Protein AF-A0A0B2JTQ4-F1 (afdb_monomer_lite)

InterPro domains:
  IPR008622 Flagellar protein FliT [PF05400] (11-89)

Foldseek 3Di:
DDPPPLDDLVRLLVVLLVLLVVLLVCLVVVVVVVNVVSVVVNVVSLVSNVPDPDDVCCPDPNVVVSVVVSVVSLVVSLVSVVVVLVVCVVVVHPNVVPPVVNPPSPPSPVDDD

Sequence (113 aa):
MDGKHQLTEQELWEKYMVVTKELLKFIDEEDIDTFLDLVDQRQRLMEMLQKLPDHEYARSPEGVALRKEIESMDMQTMHKARSWLNKSKRNNETVRGYDSFGLASGNIFSREY

Radius of gyration: 15.84 Å; chains: 1; bounding box: 47×31×42 Å

pLDDT: mean 79.59, std 17.51, range [40.0, 95.94]

Secondary structure (DSSP, 8-state):
--------HHHHHHHHHHHHHHHHHHHHTT-HHHHHHHHHHHHHHHHHHHT-S--HHHHSHHHHHHHHHHHHHHHHHHHHHHHHHHHHHHHT--GGGTTTHHHHGGGSSSS--

Structure (mmCIF, N/CA/C/O backbone):
data_AF-A0A0B2JTQ4-F1
#
_entry.id   AF-A0A0B2JTQ4-F1
#
loop_
_atom_site.group_PDB
_atom_site.id
_atom_site.type_symbol
_atom_site.label_atom_id
_atom_site.label_alt_id
_atom_site.label_comp_id
_atom_site.label_asym_id
_atom_site.label_entity_id
_atom_site.label_seq_id
_atom_site.pdbx_PDB_ins_code
_atom_site.Cartn_x
_atom_site.Cartn_y
_atom_site.Cartn_z
_atom_site.occupancy
_atom_site.B_iso_or_equiv
_atom_site.auth_seq_id
_atom_site.auth_comp_id
_atom_site.auth_asym_id
_atom_site.auth_atom_id
_atom_site.pdbx_PDB_model_num
ATOM 1 N N . MET A 1 1 ? -29.341 -17.718 1.850 1.00 41.72 1 MET A N 1
ATOM 2 C CA . MET A 1 1 ? -28.551 -17.039 2.896 1.00 41.72 1 MET A CA 1
ATOM 3 C C . MET A 1 1 ? -27.103 -17.160 2.467 1.00 41.72 1 MET A C 1
ATOM 5 O O . MET A 1 1 ? -26.438 -18.098 2.875 1.00 41.72 1 MET A O 1
ATOM 9 N N . ASP A 1 2 ? -26.650 -16.276 1.582 1.00 40.47 2 ASP A N 1
ATOM 10 C CA . ASP A 1 2 ? -25.250 -16.243 1.155 1.00 40.47 2 ASP A CA 1
ATOM 11 C C . ASP A 1 2 ? -24.569 -15.133 1.940 1.00 40.47 2 ASP A C 1
ATOM 13 O O . ASP A 1 2 ? -24.640 -13.955 1.585 1.00 40.47 2 ASP A O 1
ATOM 17 N N . GLY A 1 3 ? -23.991 -15.523 3.076 1.00 43.97 3 GLY A N 1
ATOM 18 C CA . GLY A 1 3 ? -23.124 -14.677 3.880 1.00 43.97 3 GLY A CA 1
ATOM 19 C C . GLY A 1 3 ? -21.874 -14.343 3.079 1.00 43.97 3 GLY A C 1
ATOM 20 O O . GLY A 1 3 ? -20.856 -15.019 3.194 1.00 43.97 3 GLY A O 1
ATOM 21 N N . LYS A 1 4 ? -21.964 -13.311 2.237 1.00 51.84 4 LYS A N 1
ATOM 22 C CA . LYS A 1 4 ? -20.794 -12.661 1.652 1.00 51.84 4 LYS A CA 1
ATOM 23 C C . LYS A 1 4 ? -19.945 -12.201 2.832 1.00 51.84 4 LYS A C 1
ATOM 25 O O . LYS A 1 4 ? -20.383 -11.330 3.577 1.00 51.84 4 LYS A O 1
ATOM 30 N N . HIS A 1 5 ? -18.782 -12.816 3.033 1.00 51.75 5 HIS A N 1
ATOM 31 C CA . HIS A 1 5 ? -17.762 -12.306 3.946 1.00 51.75 5 HIS A CA 1
ATOM 32 C C . HIS A 1 5 ? -17.362 -10.922 3.422 1.00 51.75 5 HIS A C 1
ATOM 34 O O . HIS A 1 5 ? -16.537 -10.794 2.518 1.00 51.75 5 HIS A O 1
ATOM 40 N N . GLN A 1 6 ? -18.056 -9.888 3.885 1.00 70.44 6 GLN A N 1
ATOM 41 C CA . GLN A 1 6 ? -17.695 -8.517 3.596 1.00 70.44 6 GLN A CA 1
ATOM 42 C C . GLN A 1 6 ? -16.495 -8.218 4.485 1.00 70.44 6 GLN A C 1
ATOM 44 O O . GLN A 1 6 ? -16.615 -8.274 5.706 1.00 70.44 6 GLN A O 1
ATOM 49 N N . LEU A 1 7 ? -15.337 -8.003 3.858 1.00 80.69 7 LEU A N 1
ATOM 50 C CA . LEU A 1 7 ? -14.117 -7.632 4.568 1.00 80.69 7 LEU A CA 1
ATOM 51 C C . LEU A 1 7 ? -14.402 -6.396 5.417 1.00 80.69 7 LEU A C 1
ATOM 53 O O . LEU A 1 7 ? -15.043 -5.450 4.946 1.00 80.69 7 LEU A O 1
ATOM 57 N N . THR A 1 8 ? -13.928 -6.424 6.654 1.00 90.62 8 THR A N 1
ATOM 58 C CA . THR A 1 8 ? -13.976 -5.263 7.539 1.00 90.62 8 THR A CA 1
ATOM 59 C C . THR A 1 8 ? -13.069 -4.147 7.013 1.00 90.62 8 THR A C 1
ATOM 61 O O . THR A 1 8 ? -12.170 -4.385 6.202 1.00 90.62 8 THR A O 1
ATOM 64 N N . GLU A 1 9 ? -13.288 -2.911 7.474 1.00 91.94 9 GLU A N 1
ATOM 65 C CA . GLU A 1 9 ? -12.413 -1.782 7.130 1.00 91.94 9 GLU A CA 1
ATOM 66 C C . GLU A 1 9 ? -10.948 -2.092 7.477 1.00 91.94 9 GLU A C 1
ATOM 68 O O . GLU A 1 9 ? -10.055 -1.882 6.656 1.00 91.94 9 GLU A O 1
ATOM 73 N N . GLN A 1 10 ? -10.715 -2.656 8.664 1.00 92.69 10 GLN A N 1
ATOM 74 C CA . GLN A 1 10 ? -9.391 -3.068 9.117 1.00 92.69 10 GLN A CA 1
ATOM 75 C C . GLN A 1 10 ? -8.753 -4.082 8.158 1.00 92.69 10 GLN A C 1
ATOM 77 O O . GLN A 1 10 ? -7.642 -3.853 7.689 1.00 92.69 10 GLN A O 1
ATOM 82 N N . GLU A 1 11 ? -9.457 -5.159 7.799 1.00 93.38 11 GLU A N 1
ATOM 83 C CA . GLU A 1 11 ? -8.920 -6.167 6.874 1.00 93.38 11 GLU A CA 1
ATOM 84 C C . GLU A 1 11 ? -8.599 -5.584 5.493 1.00 93.38 11 GLU A C 1
ATOM 86 O O . GLU A 1 11 ? -7.646 -6.015 4.840 1.00 93.38 11 GLU A O 1
ATOM 91 N N . LEU A 1 12 ? -9.385 -4.611 5.023 1.00 93.69 12 LEU A N 1
ATOM 92 C CA . LEU A 1 12 ? -9.104 -3.915 3.769 1.00 93.69 12 LEU A CA 1
ATOM 93 C C . LEU A 1 12 ? -7.820 -3.092 3.863 1.00 93.69 12 LEU A C 1
ATOM 95 O O . LEU A 1 12 ? -6.999 -3.156 2.946 1.00 93.69 12 LEU A O 1
ATOM 99 N N . TRP A 1 13 ? -7.609 -2.376 4.967 1.00 94.31 13 TRP A N 1
ATOM 100 C CA . TRP A 1 13 ? -6.368 -1.645 5.212 1.00 94.31 13 TRP A CA 1
ATOM 101 C C . TRP A 1 13 ? -5.156 -2.566 5.381 1.00 94.31 13 TRP A C 1
ATOM 103 O O . TRP A 1 13 ? -4.094 -2.283 4.825 1.00 94.31 13 TRP A O 1
ATOM 113 N N . GLU A 1 14 ? -5.298 -3.690 6.083 1.00 94.62 14 GLU A N 1
ATOM 114 C CA . GLU A 1 14 ? -4.228 -4.682 6.232 1.00 94.62 14 GLU A CA 1
ATOM 115 C C . GLU A 1 14 ? -3.848 -5.297 4.879 1.00 94.62 14 GLU A C 1
ATOM 117 O O . GLU A 1 14 ? -2.666 -5.377 4.539 1.00 94.62 14 GLU A O 1
ATOM 122 N N . LYS A 1 15 ? -4.834 -5.651 4.045 1.00 95.62 15 LYS A N 1
ATOM 123 C CA . LYS A 1 15 ? -4.580 -6.111 2.671 1.00 95.62 15 LYS A CA 1
ATOM 124 C C . LYS A 1 15 ? -3.924 -5.031 1.821 1.00 95.62 15 LYS A C 1
ATOM 126 O O . LYS A 1 15 ? -2.974 -5.324 1.098 1.00 95.62 15 LYS A O 1
ATOM 131 N N . TYR A 1 16 ? -4.389 -3.788 1.926 1.00 93.38 16 TYR A N 1
ATOM 132 C CA . TYR A 1 16 ? -3.795 -2.657 1.216 1.00 93.38 16 TYR A CA 1
ATOM 133 C C . TYR A 1 16 ? -2.319 -2.482 1.590 1.00 93.38 16 TYR A C 1
ATOM 135 O O . TYR A 1 16 ? -1.470 -2.260 0.723 1.00 93.38 16 TYR A O 1
ATOM 143 N N . MET A 1 17 ? -1.995 -2.652 2.871 1.00 93.88 17 MET A N 1
ATOM 144 C CA . MET A 1 17 ? -0.628 -2.615 3.370 1.00 93.88 17 MET A CA 1
ATOM 145 C C . MET A 1 17 ? 0.231 -3.753 2.808 1.00 93.88 17 MET A C 1
ATOM 147 O O . MET A 1 17 ? 1.348 -3.508 2.351 1.00 93.88 17 MET A O 1
ATOM 151 N N . VAL A 1 18 ? -0.281 -4.987 2.801 1.00 95.94 18 VAL A N 1
ATOM 152 C CA . VAL A 1 18 ? 0.423 -6.147 2.227 1.00 95.94 18 VAL A CA 1
ATOM 153 C C . VAL A 1 18 ? 0.743 -5.910 0.753 1.00 95.94 18 VAL A C 1
ATOM 155 O O . VAL A 1 18 ? 1.908 -6.000 0.374 1.00 95.94 18 VAL A O 1
ATOM 158 N N . VAL A 1 19 ? -0.242 -5.499 -0.050 1.00 94.25 19 VAL A N 1
ATOM 159 C CA . VAL A 1 19 ? -0.021 -5.202 -1.475 1.00 94.25 19 VAL A CA 1
ATOM 160 C C . VAL A 1 19 ? 0.996 -4.069 -1.652 1.00 94.25 19 VAL A C 1
ATOM 162 O O . VAL A 1 19 ? 1.855 -4.137 -2.526 1.00 94.25 19 VAL A O 1
ATOM 165 N N . THR A 1 20 ? 0.982 -3.053 -0.783 1.00 91.75 20 THR A N 1
ATOM 166 C CA . THR A 1 20 ? 1.982 -1.968 -0.812 1.00 91.75 20 THR A CA 1
ATOM 167 C C . THR A 1 20 ? 3.403 -2.483 -0.514 1.00 91.75 20 THR A C 1
ATOM 169 O O . THR A 1 20 ? 4.365 -2.012 -1.122 1.00 91.75 20 THR A O 1
ATOM 172 N N . LYS A 1 21 ? 3.564 -3.484 0.368 1.0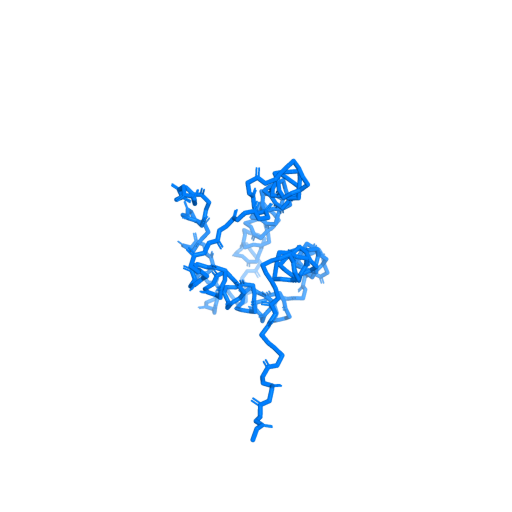0 94.56 21 LYS A N 1
ATOM 173 C CA . LYS A 1 21 ? 4.862 -4.154 0.610 1.00 94.56 21 LYS A CA 1
ATOM 174 C C . LYS A 1 21 ? 5.323 -4.933 -0.613 1.00 94.56 21 LYS A C 1
ATOM 176 O O . LYS A 1 21 ? 6.497 -4.861 -0.972 1.00 94.56 21 LYS A O 1
ATOM 181 N N . GLU A 1 22 ? 4.411 -5.648 -1.259 1.00 95.69 22 GLU A N 1
ATOM 182 C CA . GLU A 1 22 ? 4.729 -6.415 -2.463 1.00 95.69 22 GLU A CA 1
ATOM 183 C C . GLU A 1 22 ? 5.106 -5.508 -3.636 1.00 95.69 22 GLU A C 1
ATOM 185 O O . GLU A 1 22 ? 6.086 -5.789 -4.319 1.00 95.69 22 GLU A O 1
ATOM 190 N N . LEU A 1 23 ? 4.439 -4.362 -3.806 1.00 92.19 23 LEU A N 1
ATOM 191 C CA . LEU A 1 23 ? 4.823 -3.363 -4.809 1.00 92.19 23 LEU A CA 1
ATOM 192 C C . LEU A 1 23 ? 6.283 -2.927 -4.665 1.00 92.19 23 LEU A C 1
ATOM 194 O O . LEU A 1 23 ? 7.007 -2.882 -5.658 1.00 92.19 23 LEU A O 1
ATOM 198 N N . LEU A 1 24 ? 6.736 -2.642 -3.438 1.00 91.88 24 LEU A N 1
ATOM 199 C CA . LEU A 1 24 ? 8.136 -2.295 -3.179 1.00 91.88 24 LEU A CA 1
ATOM 200 C C . LEU A 1 24 ? 9.106 -3.425 -3.522 1.00 91.88 24 LEU A C 1
ATOM 202 O O . LEU A 1 24 ? 10.216 -3.145 -3.971 1.00 91.88 24 LEU A O 1
ATOM 206 N N . LYS A 1 25 ? 8.703 -4.677 -3.298 1.00 94.25 25 LYS A N 1
ATOM 207 C CA . LYS A 1 25 ? 9.513 -5.847 -3.630 1.00 94.25 25 LYS A CA 1
ATOM 208 C C . LYS A 1 25 ? 9.649 -6.000 -5.146 1.00 94.25 25 LYS A C 1
ATOM 210 O O . LYS A 1 25 ? 10.764 -6.022 -5.652 1.00 94.25 25 LYS A O 1
ATOM 215 N N . PHE A 1 26 ? 8.537 -6.045 -5.876 1.00 91.94 26 PHE A N 1
ATOM 216 C CA . PHE A 1 26 ? 8.563 -6.348 -7.310 1.00 91.94 26 PHE A CA 1
ATOM 217 C C . PHE A 1 26 ? 9.151 -5.219 -8.161 1.00 91.94 26 PHE A C 1
ATOM 219 O O . PHE A 1 26 ? 9.774 -5.494 -9.184 1.00 91.94 26 PHE A O 1
ATOM 226 N N . ILE A 1 27 ? 9.062 -3.957 -7.718 1.00 88.19 27 ILE A N 1
ATOM 227 C CA . ILE A 1 27 ? 9.801 -2.874 -8.386 1.00 88.19 27 ILE A CA 1
ATOM 228 C C . ILE A 1 27 ? 11.320 -2.971 -8.169 1.00 88.19 27 ILE A C 1
ATOM 230 O O . ILE A 1 27 ? 12.081 -2.490 -9.005 1.00 88.19 27 ILE A O 1
ATOM 234 N N . ASP A 1 28 ? 11.772 -3.571 -7.063 1.00 89.50 28 ASP A N 1
ATOM 235 C CA . ASP A 1 28 ? 13.194 -3.823 -6.795 1.00 89.50 28 ASP A CA 1
ATOM 236 C C . ASP A 1 28 ? 13.721 -5.008 -7.616 1.00 89.50 28 ASP A C 1
ATOM 238 O O . ASP A 1 28 ? 14.824 -4.944 -8.152 1.00 89.50 28 ASP A O 1
ATOM 242 N N . GLU A 1 29 ? 12.893 -6.043 -7.787 1.00 92.56 29 GLU A N 1
ATOM 243 C CA . GLU A 1 29 ? 13.176 -7.210 -8.637 1.00 92.56 29 GLU A CA 1
ATOM 244 C C . GLU A 1 29 ? 13.069 -6.908 -10.149 1.00 92.56 29 GLU A C 1
ATOM 246 O O . GLU A 1 29 ? 13.340 -7.784 -10.967 1.00 92.56 29 GLU A O 1
ATOM 251 N N . GLU A 1 30 ? 12.698 -5.679 -10.530 1.00 87.50 30 GLU A N 1
ATOM 252 C CA . GLU A 1 30 ? 12.405 -5.262 -11.912 1.00 87.50 30 GLU A CA 1
ATOM 253 C C . GLU A 1 30 ? 11.336 -6.150 -12.606 1.00 87.50 30 GLU A C 1
ATOM 255 O O . GLU A 1 30 ? 11.269 -6.195 -13.834 1.00 87.50 30 GLU A O 1
ATOM 260 N N . ASP A 1 31 ? 10.462 -6.816 -11.836 1.00 90.19 31 ASP A N 1
ATOM 261 C CA . ASP A 1 31 ? 9.323 -7.601 -12.339 1.00 90.19 31 ASP A CA 1
ATOM 262 C C . ASP A 1 31 ? 8.096 -6.694 -12.529 1.00 90.19 31 ASP A C 1
ATOM 264 O O . ASP A 1 31 ? 7.227 -6.537 -11.663 1.00 90.19 31 ASP A O 1
ATOM 268 N N . ILE A 1 32 ? 8.079 -6.020 -13.678 1.00 85.75 32 ILE A N 1
ATOM 269 C CA . ILE A 1 32 ? 7.138 -4.935 -13.975 1.00 85.75 32 ILE A CA 1
ATOM 270 C C . ILE A 1 32 ? 5.728 -5.438 -14.264 1.00 85.75 32 ILE A C 1
ATOM 272 O O . ILE A 1 32 ? 4.766 -4.769 -13.891 1.00 85.75 32 ILE A O 1
ATOM 276 N N . ASP A 1 33 ? 5.587 -6.605 -14.888 1.00 86.50 33 ASP A N 1
ATOM 277 C CA . ASP A 1 33 ? 4.277 -7.200 -15.150 1.00 86.50 33 ASP A CA 1
ATOM 278 C C . ASP A 1 33 ? 3.554 -7.504 -13.827 1.00 86.50 33 ASP A C 1
ATOM 280 O O . ASP A 1 33 ? 2.420 -7.061 -13.625 1.00 86.50 33 ASP A O 1
ATOM 284 N N . THR A 1 34 ? 4.241 -8.156 -12.879 1.00 90.50 34 THR A N 1
ATOM 285 C CA . THR A 1 34 ? 3.694 -8.427 -11.539 1.00 90.50 34 THR A CA 1
ATOM 286 C C . THR A 1 34 ? 3.438 -7.136 -10.764 1.00 90.50 34 THR A C 1
ATOM 288 O O . THR A 1 34 ? 2.397 -6.983 -10.121 1.00 90.50 34 THR A O 1
ATOM 291 N N . PHE A 1 35 ? 4.353 -6.167 -10.848 1.00 89.12 35 PHE A N 1
ATOM 292 C CA . PHE A 1 35 ? 4.168 -4.862 -10.219 1.00 89.12 35 PHE A CA 1
ATOM 293 C C . PHE A 1 35 ? 2.878 -4.172 -10.690 1.00 89.12 35 PHE A C 1
ATOM 295 O O . PHE A 1 35 ? 2.132 -3.648 -9.867 1.00 89.12 35 PHE A O 1
ATOM 302 N N . LEU A 1 36 ? 2.577 -4.185 -11.990 1.00 85.69 36 LEU A N 1
ATOM 303 C CA . LEU A 1 36 ? 1.380 -3.536 -12.533 1.00 85.69 36 LEU A CA 1
ATOM 304 C C . LEU A 1 36 ? 0.085 -4.248 -12.153 1.00 85.69 36 LEU A C 1
ATOM 306 O O . LEU A 1 36 ? -0.906 -3.574 -11.869 1.00 85.69 36 LEU A O 1
ATOM 310 N N . ASP A 1 37 ? 0.092 -5.579 -12.094 1.00 89.94 37 ASP A N 1
ATOM 311 C CA . ASP A 1 37 ? -1.049 -6.336 -11.575 1.00 89.94 37 ASP A CA 1
ATOM 312 C C . ASP A 1 37 ? -1.343 -5.948 -10.116 1.00 89.94 37 ASP A C 1
ATOM 314 O O . ASP A 1 37 ? -2.482 -5.645 -9.758 1.00 89.94 37 ASP A O 1
ATOM 318 N N . LEU A 1 38 ? -0.303 -5.818 -9.287 1.00 90.44 38 LEU A N 1
ATOM 319 C CA . LEU A 1 38 ? -0.442 -5.368 -7.901 1.00 90.44 38 LEU A CA 1
ATOM 320 C C . LEU A 1 38 ? -0.936 -3.920 -7.784 1.00 90.44 38 LEU A C 1
ATOM 322 O O . LEU A 1 38 ? -1.678 -3.605 -6.853 1.00 90.44 38 LEU A O 1
ATOM 326 N N . VAL A 1 39 ? -0.571 -3.030 -8.714 1.00 87.75 39 VAL A N 1
ATOM 327 C CA . VAL A 1 39 ? -1.099 -1.653 -8.755 1.00 87.75 39 VAL A CA 1
ATOM 328 C C . VAL A 1 39 ? -2.609 -1.672 -8.977 1.00 87.75 39 VAL A C 1
ATOM 330 O O . VAL A 1 39 ? -3.339 -0.973 -8.270 1.00 87.75 39 VAL A O 1
ATOM 333 N N . ASP A 1 40 ? -3.086 -2.496 -9.909 1.00 87.56 40 ASP A N 1
ATOM 334 C CA . ASP A 1 40 ? -4.514 -2.653 -10.181 1.00 87.56 40 ASP A CA 1
ATOM 335 C C . ASP A 1 40 ? -5.248 -3.286 -8.985 1.00 87.56 40 ASP A C 1
ATOM 337 O O . ASP A 1 40 ? -6.271 -2.763 -8.529 1.00 87.56 40 ASP A O 1
ATOM 341 N N . GLN A 1 41 ? -4.683 -4.338 -8.381 1.00 89.62 41 GLN A N 1
ATOM 342 C CA . GLN A 1 41 ? -5.222 -4.930 -7.151 1.00 89.62 41 GLN A CA 1
ATOM 343 C C . GLN A 1 41 ? -5.339 -3.898 -6.021 1.00 89.62 41 GLN A C 1
ATOM 345 O O . GLN A 1 41 ? -6.366 -3.818 -5.338 1.00 89.62 41 GLN A O 1
ATOM 350 N N . ARG A 1 42 ? -4.308 -3.069 -5.840 1.00 90.50 42 ARG A N 1
ATOM 351 C CA . ARG A 1 42 ? -4.288 -2.005 -4.836 1.00 90.50 42 ARG A CA 1
ATOM 352 C C . ARG A 1 42 ? -5.346 -0.940 -5.099 1.00 90.50 42 ARG A C 1
ATOM 354 O O . ARG A 1 42 ? -6.005 -0.493 -4.160 1.00 90.50 42 ARG A O 1
ATOM 361 N N . GLN A 1 43 ? -5.545 -0.562 -6.360 1.00 88.25 43 GLN A N 1
ATOM 362 C CA . GLN A 1 43 ? -6.595 0.373 -6.750 1.00 88.25 43 GLN A CA 1
ATOM 363 C C . GLN A 1 43 ? -7.986 -0.176 -6.408 1.00 88.25 43 GLN A C 1
ATOM 365 O O . GLN A 1 43 ? -8.790 0.541 -5.814 1.00 88.25 43 GLN A O 1
ATOM 370 N N . ARG A 1 44 ? -8.254 -1.460 -6.672 1.00 88.38 44 ARG A N 1
ATOM 371 C CA . ARG A 1 44 ? -9.532 -2.090 -6.295 1.00 88.38 44 ARG A CA 1
ATOM 372 C C . ARG A 1 44 ? -9.766 -2.057 -4.783 1.00 88.38 44 ARG A C 1
ATOM 374 O O . ARG A 1 44 ? -10.876 -1.763 -4.347 1.00 88.38 44 ARG A O 1
ATOM 381 N N 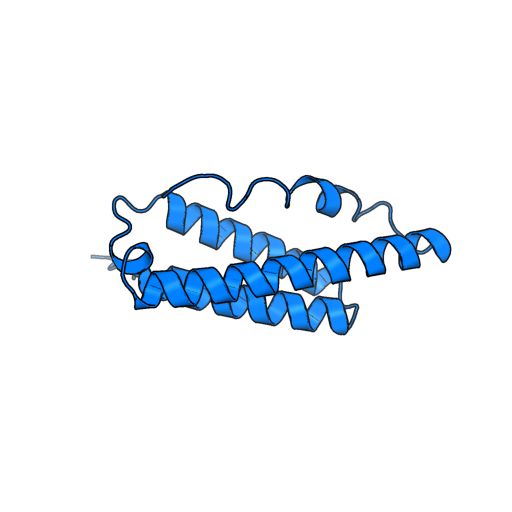. LEU A 1 45 ? -8.733 -2.317 -3.975 1.00 88.69 45 LEU A N 1
ATOM 382 C CA . LEU A 1 45 ? -8.820 -2.216 -2.511 1.00 88.69 45 LEU A CA 1
ATOM 383 C C . LEU A 1 45 ? -9.141 -0.783 -2.060 1.00 88.69 45 LEU A C 1
ATOM 385 O O . LEU A 1 45 ? -9.996 -0.592 -1.197 1.00 88.69 45 LEU A O 1
ATOM 389 N N . MET A 1 46 ? -8.518 0.219 -2.682 1.00 86.81 46 MET A N 1
ATOM 390 C CA . MET A 1 46 ? -8.819 1.633 -2.440 1.00 86.81 46 MET A CA 1
ATOM 391 C C . MET A 1 46 ? -10.274 1.979 -2.782 1.00 86.81 46 MET A C 1
ATOM 393 O O . MET A 1 46 ? -10.953 2.648 -2.008 1.00 86.81 46 MET A O 1
ATOM 397 N N . GLU A 1 47 ? -10.784 1.501 -3.918 1.00 88.44 47 GLU A N 1
ATOM 398 C CA . GLU A 1 47 ? -12.185 1.695 -4.302 1.00 88.44 47 GLU A CA 1
ATOM 399 C C . GLU A 1 47 ? -13.159 1.016 -3.333 1.00 88.44 47 GLU A C 1
ATOM 401 O O . GLU A 1 47 ? -14.248 1.535 -3.092 1.00 88.44 47 GLU A O 1
ATOM 406 N N . MET A 1 48 ? -12.794 -0.148 -2.787 1.00 89.12 48 MET A N 1
ATOM 407 C CA . MET A 1 48 ? -13.583 -0.817 -1.752 1.00 89.12 48 MET A CA 1
ATOM 408 C C . MET A 1 48 ? -13.590 -0.009 -0.456 1.00 89.12 48 MET A C 1
ATOM 410 O O . MET A 1 48 ? -14.667 0.201 0.095 1.00 89.12 48 MET A O 1
ATOM 414 N N . LEU A 1 49 ? -12.426 0.485 -0.017 1.00 88.00 49 LEU A N 1
ATOM 415 C CA . LEU A 1 49 ? -12.302 1.362 1.149 1.00 88.00 49 LEU A CA 1
ATOM 416 C C . LEU A 1 49 ? -13.176 2.609 0.982 1.00 88.00 49 LEU A C 1
ATOM 418 O O . LEU A 1 49 ? -14.011 2.865 1.835 1.00 88.00 49 LEU A O 1
ATOM 422 N N . GLN A 1 50 ? -13.084 3.326 -0.142 1.00 86.62 50 GLN A N 1
ATOM 423 C CA . GLN A 1 50 ? -13.878 4.542 -0.398 1.00 86.62 50 GLN A CA 1
ATOM 424 C C . GLN A 1 50 ? -15.400 4.322 -0.432 1.00 86.62 50 GLN A C 1
ATOM 426 O O . GLN A 1 50 ? -16.161 5.277 -0.304 1.00 86.62 50 GLN A O 1
ATOM 431 N N . LYS A 1 51 ? -15.859 3.086 -0.659 1.00 89.50 51 LYS A N 1
ATOM 432 C CA . LYS A 1 51 ? -17.289 2.736 -0.674 1.00 89.50 51 LYS A CA 1
ATOM 433 C C . LYS A 1 51 ? -17.828 2.381 0.710 1.00 89.50 51 LYS A C 1
ATOM 435 O O . LYS A 1 51 ? -19.032 2.148 0.831 1.00 89.50 51 LYS A O 1
ATOM 440 N N . LEU A 1 52 ? -16.970 2.286 1.725 1.00 86.50 52 LEU A N 1
ATOM 441 C CA . LEU A 1 52 ? -17.417 2.030 3.086 1.00 86.50 52 LEU A CA 1
ATOM 442 C C . LEU A 1 52 ? -18.212 3.234 3.612 1.00 86.50 52 LEU A C 1
ATOM 444 O O . LEU A 1 52 ? -17.863 4.377 3.327 1.00 86.50 52 LEU A O 1
ATOM 448 N N . PRO A 1 53 ? -19.303 2.992 4.359 1.00 85.06 53 PRO A N 1
ATOM 449 C CA . PRO A 1 53 ? -20.123 4.068 4.908 1.00 85.06 53 PRO A CA 1
ATOM 450 C C . PRO A 1 53 ? -19.448 4.796 6.077 1.00 85.06 53 PRO A C 1
ATOM 452 O O . PRO A 1 53 ? -19.860 5.904 6.410 1.00 85.06 53 PRO A O 1
ATOM 455 N N . ASP A 1 54 ? -18.456 4.167 6.708 1.00 85.31 54 ASP A N 1
ATOM 456 C CA . ASP A 1 54 ? -17.738 4.692 7.859 1.00 85.31 54 ASP A CA 1
ATOM 457 C C . ASP A 1 54 ? -16.248 4.296 7.811 1.00 85.31 54 ASP A C 1
ATOM 459 O O . ASP A 1 54 ? -15.874 3.327 7.142 1.00 85.31 54 ASP A O 1
ATOM 463 N N . HIS A 1 55 ? -15.425 5.100 8.489 1.00 88.88 55 HIS A N 1
ATOM 464 C CA . HIS A 1 55 ? -13.965 5.027 8.517 1.00 88.88 55 HIS A CA 1
ATOM 465 C C . HIS A 1 55 ? -13.393 5.071 9.949 1.00 88.88 55 HIS A C 1
ATOM 467 O O . HIS A 1 55 ? -12.363 5.707 10.212 1.00 88.88 55 HIS A O 1
ATOM 473 N N . GLU A 1 56 ? -14.096 4.476 10.915 1.00 89.81 56 GLU A N 1
ATOM 474 C CA . GLU A 1 56 ? -13.707 4.416 12.325 1.00 89.81 56 GLU A CA 1
ATOM 475 C C . GLU A 1 56 ? -12.300 3.839 12.518 1.00 89.81 56 GLU A C 1
ATOM 477 O O . GLU A 1 56 ? -11.502 4.409 13.271 1.00 89.81 56 GLU A O 1
ATOM 482 N N . TYR A 1 57 ? -11.945 2.765 11.802 1.00 91.06 57 TYR A N 1
ATOM 483 C CA . TYR A 1 57 ? -10.615 2.176 11.922 1.00 91.06 57 TYR A CA 1
ATOM 484 C C . TYR A 1 57 ? -9.548 3.125 11.381 1.00 91.06 57 TYR A C 1
ATOM 486 O O . TYR A 1 57 ? -8.554 3.357 12.072 1.00 91.06 57 TYR A O 1
ATOM 494 N N . ALA A 1 58 ? -9.748 3.745 10.210 1.00 88.75 58 ALA A N 1
ATOM 495 C CA . ALA A 1 58 ? -8.784 4.702 9.664 1.00 88.75 58 ALA A CA 1
ATOM 496 C C . ALA A 1 58 ? -8.517 5.876 10.623 1.00 88.75 58 ALA A C 1
ATOM 498 O O . ALA A 1 58 ? -7.388 6.375 10.680 1.00 88.75 58 ALA A O 1
ATOM 499 N N . ARG A 1 59 ? -9.532 6.320 11.378 1.00 90.50 59 ARG A N 1
ATOM 500 C CA . ARG A 1 59 ? -9.434 7.421 12.356 1.00 90.50 59 ARG A CA 1
ATOM 501 C C . ARG A 1 59 ? -8.846 6.998 13.705 1.00 90.50 59 ARG A C 1
ATOM 503 O O . ARG A 1 59 ? -8.396 7.864 14.457 1.00 90.50 59 ARG A O 1
ATOM 510 N N . SER A 1 60 ? -8.819 5.703 14.011 1.00 93.44 60 SER A N 1
ATOM 511 C CA . SER A 1 60 ? -8.188 5.178 15.224 1.00 93.44 60 SER A CA 1
ATOM 512 C C . SER A 1 60 ? -6.668 5.439 15.245 1.00 93.44 60 SER A C 1
ATOM 514 O O . SER A 1 60 ? -6.050 5.609 14.189 1.00 93.44 60 SER A O 1
ATOM 516 N N . PRO A 1 61 ? -6.015 5.434 16.425 1.00 94.56 61 PRO A N 1
ATOM 517 C CA . PRO A 1 61 ? -4.557 5.549 16.515 1.00 94.56 61 PRO A CA 1
ATOM 518 C C . PRO A 1 61 ? -3.813 4.482 15.698 1.00 94.56 61 PRO A C 1
ATOM 520 O O . PRO A 1 61 ? -2.785 4.782 15.091 1.00 94.56 61 PRO A O 1
ATOM 523 N N . GLU A 1 62 ? -4.350 3.260 15.652 1.00 92.75 62 GLU A N 1
ATOM 524 C CA . GLU A 1 62 ? -3.782 2.133 14.906 1.00 92.75 62 GLU A CA 1
ATOM 525 C C . GLU A 1 62 ? -3.884 2.365 13.395 1.00 92.75 62 GLU A C 1
ATOM 527 O O . GLU A 1 62 ? -2.881 2.273 12.685 1.00 92.75 62 GLU A O 1
ATOM 532 N N . GLY A 1 63 ? -5.057 2.773 12.904 1.00 91.69 63 GLY A N 1
ATOM 533 C CA . GLY A 1 63 ? -5.251 3.103 11.492 1.00 91.69 63 GLY A CA 1
ATOM 534 C C . GLY A 1 63 ? -4.449 4.326 11.047 1.00 91.69 63 GLY A C 1
ATOM 535 O O . GLY A 1 63 ? -3.920 4.352 9.937 1.00 91.69 63 GLY A O 1
ATOM 536 N N . VAL A 1 64 ? -4.277 5.335 11.907 1.00 92.81 64 VAL A N 1
ATOM 537 C CA . VAL A 1 64 ? -3.396 6.482 11.624 1.00 92.81 64 VAL A CA 1
ATOM 538 C C . VAL A 1 64 ? -1.935 6.041 11.505 1.00 92.81 64 VAL A C 1
ATOM 5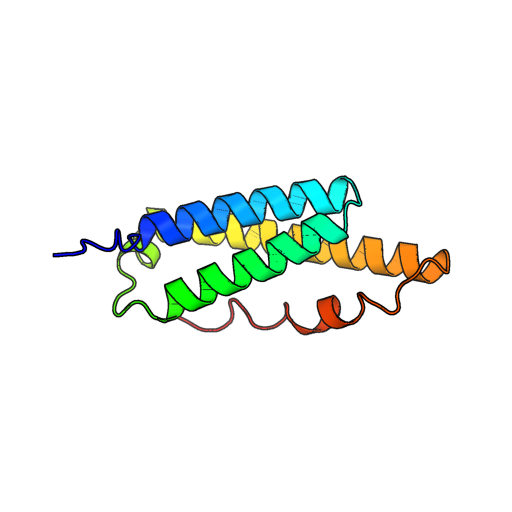40 O O . VAL A 1 64 ? -1.240 6.494 10.593 1.00 92.81 64 VAL A O 1
ATOM 543 N N . ALA A 1 65 ? -1.455 5.168 12.395 1.00 94.69 65 ALA A N 1
ATOM 544 C CA . ALA A 1 65 ? -0.092 4.643 12.326 1.00 94.69 65 ALA A CA 1
ATOM 545 C C . ALA A 1 65 ? 0.131 3.825 1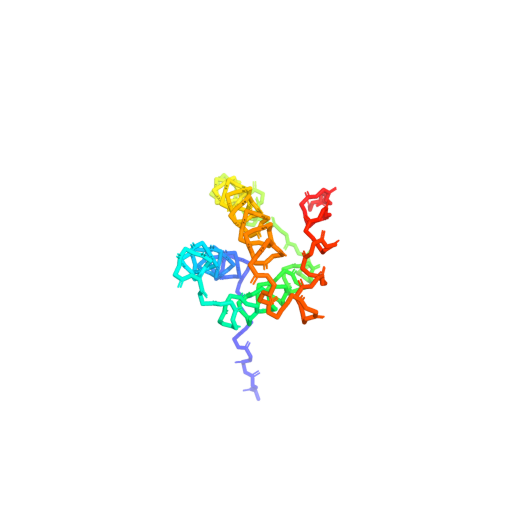1.045 1.00 94.69 65 ALA A C 1
ATOM 547 O O . ALA A 1 65 ? 1.106 4.060 10.330 1.00 94.69 65 ALA A O 1
ATOM 548 N N . LEU A 1 66 ? -0.815 2.944 10.709 1.00 92.75 66 LEU A N 1
ATOM 549 C CA . LEU A 1 66 ? -0.779 2.143 9.488 1.00 92.75 66 LEU A CA 1
ATOM 550 C C . LEU A 1 66 ? -0.750 3.020 8.229 1.00 92.75 66 LEU A C 1
ATOM 552 O O . LEU A 1 66 ? 0.090 2.820 7.354 1.00 92.75 66 LEU A O 1
ATOM 556 N N . ARG A 1 67 ? -1.617 4.038 8.148 1.00 91.56 67 ARG A N 1
ATOM 557 C CA . ARG A 1 67 ? -1.662 4.966 7.006 1.00 91.56 67 ARG A CA 1
ATOM 558 C C . ARG A 1 67 ? -0.358 5.742 6.826 1.00 91.56 67 ARG A C 1
ATOM 560 O O . ARG A 1 67 ? 0.072 5.930 5.694 1.00 91.56 67 ARG A O 1
ATOM 567 N N . LYS A 1 68 ? 0.303 6.144 7.916 1.00 92.50 68 LYS A N 1
ATOM 568 C CA . LYS A 1 68 ? 1.632 6.777 7.843 1.00 92.50 68 LYS A CA 1
ATOM 569 C C . LYS A 1 68 ? 2.699 5.829 7.297 1.00 92.50 68 LYS A C 1
ATOM 571 O O . LYS A 1 68 ? 3.561 6.257 6.532 1.00 92.50 68 LYS A O 1
ATOM 576 N N . GLU A 1 69 ? 2.654 4.554 7.680 1.00 92.12 69 GLU A N 1
ATOM 577 C CA . GLU A 1 69 ? 3.583 3.549 7.150 1.00 92.12 69 GLU A CA 1
ATOM 578 C C . GLU A 1 69 ? 3.363 3.338 5.644 1.00 92.12 69 GLU A C 1
ATOM 580 O O . GLU A 1 69 ? 4.319 3.388 4.867 1.00 92.12 69 GLU A O 1
ATOM 585 N N . ILE A 1 70 ? 2.099 3.216 5.228 1.00 89.81 70 ILE A N 1
ATOM 586 C CA . ILE A 1 70 ? 1.690 3.132 3.820 1.00 89.81 70 ILE A CA 1
ATOM 587 C C . ILE A 1 70 ? 2.197 4.347 3.028 1.00 89.81 70 ILE A C 1
ATOM 589 O O . ILE A 1 70 ? 2.838 4.169 1.996 1.00 89.81 70 ILE A O 1
ATOM 593 N N . GLU A 1 71 ? 1.977 5.569 3.522 1.00 88.44 71 GLU A N 1
ATOM 594 C CA . GLU A 1 71 ? 2.391 6.808 2.845 1.00 88.44 71 GLU A CA 1
ATOM 595 C C . GLU A 1 71 ? 3.915 6.868 2.625 1.00 88.44 71 GLU A C 1
ATOM 597 O O . GLU A 1 71 ? 4.397 7.227 1.546 1.00 88.44 71 GLU A O 1
ATOM 602 N N . SER A 1 72 ? 4.696 6.452 3.627 1.00 89.06 72 SER A N 1
ATOM 603 C CA . SER A 1 72 ? 6.154 6.333 3.506 1.00 89.06 72 SER A CA 1
ATOM 604 C C . SER A 1 72 ? 6.562 5.352 2.402 1.00 89.06 72 SER A C 1
ATOM 606 O O . SER A 1 72 ? 7.471 5.616 1.607 1.00 89.06 72 SER A O 1
ATOM 608 N N . MET A 1 73 ? 5.885 4.210 2.321 1.00 88.62 73 MET A N 1
ATOM 609 C CA . MET A 1 73 ? 6.157 3.198 1.304 1.00 88.62 73 MET A CA 1
ATOM 610 C C . MET A 1 73 ? 5.708 3.621 -0.092 1.00 88.62 73 MET A C 1
ATOM 612 O O . MET A 1 73 ? 6.377 3.295 -1.073 1.00 88.62 73 MET A O 1
ATOM 616 N N . ASP A 1 74 ? 4.631 4.390 -0.199 1.00 86.06 74 ASP A N 1
ATOM 617 C CA . ASP A 1 74 ? 4.192 4.989 -1.455 1.00 86.06 74 ASP A CA 1
ATOM 618 C C . ASP A 1 74 ? 5.237 5.914 -2.043 1.00 86.06 74 ASP A C 1
ATOM 620 O O . ASP A 1 74 ? 5.585 5.797 -3.220 1.00 86.06 74 ASP A O 1
ATOM 624 N N . MET A 1 75 ? 5.783 6.804 -1.215 1.00 86.69 75 MET A N 1
ATOM 625 C CA . MET A 1 75 ? 6.854 7.697 -1.639 1.00 86.69 75 MET A CA 1
ATOM 626 C C . MET A 1 75 ? 8.054 6.910 -2.177 1.00 86.69 75 MET A C 1
ATOM 628 O O . MET A 1 75 ? 8.584 7.235 -3.244 1.00 86.69 75 MET A O 1
ATOM 632 N N . GLN A 1 76 ? 8.443 5.832 -1.492 1.00 89.69 76 GLN A N 1
ATOM 633 C CA . GLN A 1 76 ? 9.528 4.954 -1.935 1.00 89.69 76 GLN A CA 1
ATOM 634 C C . GLN A 1 76 ? 9.197 4.233 -3.249 1.00 89.69 76 GLN A C 1
ATOM 636 O O . GLN A 1 76 ? 10.025 4.210 -4.164 1.00 89.69 76 GLN A O 1
ATOM 641 N N . THR A 1 77 ? 7.982 3.698 -3.373 1.00 86.25 77 THR A N 1
ATOM 642 C CA . THR A 1 77 ? 7.508 2.985 -4.569 1.00 86.25 77 THR A CA 1
ATOM 643 C C . THR A 1 77 ? 7.509 3.911 -5.781 1.00 86.25 77 THR A C 1
ATOM 645 O O . THR A 1 77 ? 8.070 3.574 -6.824 1.00 86.25 77 THR A O 1
ATOM 648 N N . MET A 1 78 ? 6.967 5.123 -5.631 1.00 84.44 78 MET A N 1
ATOM 649 C CA . MET A 1 78 ? 6.963 6.144 -6.680 1.00 84.44 78 MET A CA 1
ATOM 650 C C . MET A 1 78 ? 8.379 6.536 -7.106 1.00 84.44 78 MET A C 1
ATOM 652 O O . MET A 1 78 ? 8.661 6.663 -8.301 1.00 84.44 78 MET A O 1
ATOM 656 N N . HIS A 1 79 ? 9.290 6.715 -6.147 1.00 87.62 79 HIS A N 1
ATOM 657 C CA . HIS A 1 79 ? 10.674 7.075 -6.443 1.00 87.62 79 HIS A CA 1
ATOM 658 C C . HIS A 1 79 ? 11.406 5.974 -7.226 1.00 87.62 79 HIS A C 1
ATOM 660 O O . HIS A 1 79 ? 12.079 6.262 -8.225 1.00 87.62 79 HIS A O 1
ATOM 666 N N . LYS A 1 80 ? 11.239 4.710 -6.815 1.00 88.19 80 LYS A N 1
ATOM 667 C CA . LYS A 1 80 ? 11.813 3.544 -7.501 1.00 88.19 80 LYS A CA 1
ATOM 668 C C . LYS A 1 80 ? 11.236 3.386 -8.906 1.00 88.19 80 LYS A C 1
ATOM 670 O O . LYS A 1 80 ? 12.003 3.313 -9.862 1.00 88.19 80 LYS A O 1
ATOM 675 N N . ALA A 1 81 ? 9.915 3.467 -9.059 1.00 85.62 81 ALA A N 1
ATOM 676 C CA . ALA A 1 81 ? 9.263 3.369 -10.362 1.00 85.62 81 ALA A CA 1
ATOM 677 C C . ALA A 1 81 ? 9.706 4.470 -11.336 1.00 85.62 81 ALA A C 1
ATOM 679 O O . ALA A 1 81 ? 9.977 4.202 -12.508 1.00 85.62 81 ALA A O 1
ATOM 680 N N . ARG A 1 82 ? 9.871 5.712 -10.859 1.00 85.44 82 ARG A N 1
ATOM 681 C CA . ARG A 1 82 ? 10.394 6.805 -11.694 1.00 85.44 82 ARG A CA 1
ATOM 682 C C . ARG A 1 82 ? 11.845 6.568 -12.110 1.00 85.44 82 ARG A C 1
ATOM 684 O O . ARG A 1 82 ? 12.214 6.864 -13.247 1.00 85.44 82 ARG A O 1
ATOM 691 N N . SER A 1 83 ? 12.662 6.044 -11.201 1.00 87.31 83 SER A N 1
ATOM 692 C CA . SER A 1 83 ? 14.060 5.702 -11.477 1.00 87.31 83 SER A CA 1
ATOM 693 C C . SER A 1 83 ? 14.166 4.585 -12.516 1.00 87.31 83 SER A C 1
ATOM 695 O O . SER A 1 83 ? 14.921 4.724 -13.481 1.00 87.31 83 SER A O 1
ATOM 697 N N . TRP A 1 84 ? 13.345 3.541 -12.381 1.00 86.69 84 TRP A N 1
ATOM 698 C CA . TRP A 1 84 ? 13.233 2.461 -13.358 1.00 86.69 84 TRP A CA 1
ATOM 699 C C . TRP A 1 84 ? 12.784 2.978 -14.733 1.00 86.69 84 TRP A C 1
ATOM 701 O O . TRP A 1 84 ? 13.458 2.724 -15.730 1.00 86.69 84 TRP A O 1
ATOM 711 N N . LEU A 1 85 ? 11.735 3.810 -14.796 1.00 83.44 85 LEU A N 1
ATOM 712 C CA . LEU A 1 85 ? 11.252 4.391 -16.055 1.00 83.44 85 LEU A CA 1
ATOM 713 C C . LEU A 1 85 ? 12.347 5.203 -16.766 1.00 83.44 85 LEU A C 1
ATOM 715 O O . LEU A 1 85 ? 12.510 5.112 -17.982 1.00 83.44 85 LEU A O 1
ATOM 719 N N . ASN A 1 86 ? 13.126 5.984 -16.013 1.00 84.94 86 ASN A N 1
ATOM 720 C CA . ASN A 1 86 ? 14.246 6.750 -16.562 1.00 84.94 86 ASN A CA 1
ATOM 721 C C . ASN A 1 86 ? 15.371 5.846 -17.097 1.00 84.94 86 ASN A C 1
ATOM 723 O O . ASN A 1 86 ? 15.949 6.162 -18.140 1.00 84.94 86 ASN A O 1
ATOM 727 N N . LYS A 1 87 ? 15.684 4.740 -16.408 1.00 83.69 87 LYS A N 1
ATOM 728 C CA . LYS A 1 87 ? 16.663 3.728 -16.850 1.00 83.69 87 LYS A CA 1
ATOM 729 C C . LYS A 1 87 ? 16.184 3.037 -18.132 1.00 83.69 87 LYS A C 1
ATOM 731 O O . LYS A 1 87 ? 16.907 3.042 -19.124 1.00 83.69 87 LYS A O 1
ATOM 736 N N . SER A 1 88 ? 14.937 2.570 -18.152 1.00 79.75 88 SER A N 1
ATOM 737 C CA . SER A 1 88 ? 14.313 1.904 -19.302 1.00 79.75 88 SER A CA 1
ATOM 738 C C . SER A 1 88 ? 14.275 2.808 -20.547 1.00 79.75 88 SER A C 1
ATOM 740 O O . SER A 1 88 ? 14.687 2.396 -21.633 1.00 79.75 88 SER A O 1
ATOM 742 N N . LYS A 1 89 ? 13.919 4.098 -20.382 1.00 77.62 89 LYS A N 1
ATOM 743 C CA . LYS A 1 89 ? 13.963 5.110 -21.462 1.00 77.62 89 LYS A CA 1
ATOM 744 C C . LYS A 1 89 ? 15.367 5.291 -22.047 1.00 77.62 89 LYS A C 1
ATOM 746 O O . LYS A 1 89 ? 15.498 5.462 -23.256 1.00 77.62 89 LYS A O 1
ATOM 751 N N . ARG A 1 90 ? 16.415 5.266 -21.213 1.00 77.62 90 ARG A N 1
ATOM 752 C CA . ARG A 1 90 ? 17.814 5.395 -21.668 1.00 77.62 90 ARG A CA 1
ATOM 753 C C . ARG A 1 90 ? 18.311 4.153 -22.404 1.00 77.62 90 ARG A C 1
ATOM 755 O O . ARG A 1 90 ? 19.106 4.294 -23.327 1.00 77.62 90 ARG A O 1
ATOM 762 N N . ASN A 1 91 ? 17.824 2.977 -22.026 1.00 73.12 91 ASN A N 1
ATOM 763 C CA . ASN A 1 91 ? 18.231 1.704 -22.615 1.00 73.12 91 ASN A CA 1
ATOM 764 C C . ASN A 1 91 ? 17.430 1.318 -23.873 1.00 73.12 91 ASN A C 1
ATOM 766 O O . ASN A 1 91 ? 17.705 0.280 -24.468 1.00 73.12 91 ASN A O 1
ATOM 770 N N . ASN A 1 92 ? 16.465 2.147 -24.300 1.00 64.25 92 ASN A N 1
ATOM 771 C CA . ASN A 1 92 ? 15.551 1.875 -25.421 1.00 64.25 92 ASN A CA 1
ATOM 772 C C . ASN A 1 92 ? 14.767 0.554 -25.261 1.00 64.25 92 ASN A C 1
ATOM 774 O O . ASN A 1 92 ? 14.360 -0.068 -26.242 1.00 64.25 92 ASN A O 1
ATOM 778 N N . GLU A 1 93 ? 14.573 0.128 -24.011 1.00 62.34 93 GLU A N 1
ATOM 779 C CA . GLU A 1 93 ? 13.723 -1.002 -23.645 1.00 62.34 93 GLU A CA 1
ATOM 780 C C . GLU A 1 93 ? 12.250 -0.589 -23.823 1.00 62.34 93 GLU A C 1
ATOM 782 O O . GLU A 1 93 ? 11.937 0.597 -23.914 1.00 62.34 93 GLU A O 1
ATOM 787 N N . THR A 1 94 ? 11.329 -1.541 -23.971 1.00 60.41 94 THR A N 1
ATOM 788 C CA . THR A 1 94 ? 9.931 -1.310 -24.385 1.00 60.41 94 THR A CA 1
ATOM 789 C C . THR A 1 94 ? 9.134 -0.436 -23.393 1.00 60.41 94 THR A C 1
ATOM 791 O O . THR A 1 94 ? 8.335 -0.931 -22.610 1.00 60.41 94 THR A O 1
ATOM 794 N N . VAL A 1 95 ? 9.296 0.893 -23.441 1.00 58.12 95 VAL A N 1
ATOM 795 C CA . VAL A 1 95 ? 8.615 1.844 -22.534 1.00 58.12 95 VAL A CA 1
ATOM 796 C C . VAL A 1 95 ? 7.152 2.095 -22.919 1.00 58.12 95 VAL A C 1
ATOM 798 O O . VAL A 1 95 ? 6.346 2.524 -22.095 1.00 58.12 95 VAL A O 1
ATOM 801 N N . ARG A 1 96 ? 6.775 1.826 -24.178 1.00 56.47 96 ARG A N 1
ATOM 802 C CA . ARG A 1 96 ? 5.489 2.271 -24.751 1.00 56.47 96 ARG A CA 1
ATOM 803 C C . ARG A 1 96 ? 4.240 1.679 -24.079 1.00 56.47 96 ARG A C 1
ATOM 805 O O . ARG A 1 96 ? 3.173 2.252 -24.257 1.00 56.47 96 ARG A O 1
ATOM 812 N N . GLY A 1 97 ? 4.364 0.594 -23.311 1.00 56.69 97 GLY A N 1
ATOM 813 C CA . GLY A 1 97 ? 3.257 0.012 -22.538 1.00 56.69 97 GLY A CA 1
ATOM 814 C C . GLY A 1 97 ? 3.055 0.613 -21.141 1.00 56.69 97 GLY A C 1
ATOM 815 O O . GLY A 1 97 ? 1.987 0.446 -20.567 1.00 56.69 97 GLY A O 1
ATOM 816 N N . TYR A 1 98 ? 4.046 1.333 -20.600 1.00 57.78 98 TYR A N 1
ATOM 817 C CA . TYR A 1 98 ? 4.128 1.635 -19.162 1.00 57.78 98 TYR A CA 1
ATOM 818 C C . TYR A 1 98 ? 4.067 3.130 -18.812 1.00 57.78 98 TYR A C 1
ATOM 820 O O . TYR A 1 98 ? 4.076 3.498 -17.638 1.00 57.78 98 TYR A O 1
ATOM 828 N N . ASP A 1 99 ? 3.971 4.013 -19.813 1.00 56.38 99 ASP A N 1
ATOM 829 C CA . ASP A 1 99 ? 3.934 5.474 -19.615 1.00 56.38 99 ASP A CA 1
ATOM 830 C C . ASP A 1 99 ? 2.679 5.930 -18.825 1.00 56.38 99 ASP A C 1
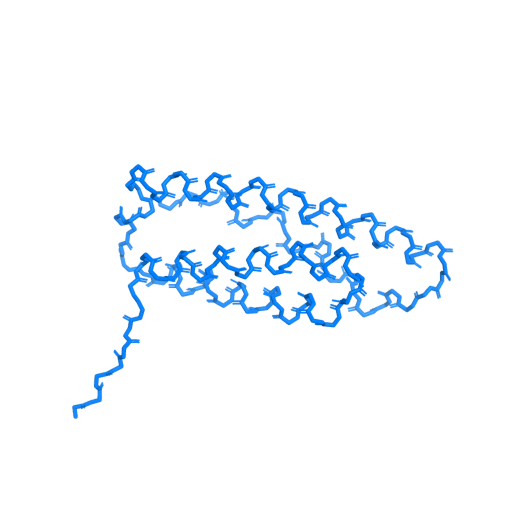ATOM 832 O O . ASP A 1 99 ? 2.715 6.933 -18.112 1.00 56.38 99 ASP A O 1
ATOM 836 N N . SER A 1 100 ? 1.604 5.127 -18.835 1.00 54.81 100 SER A N 1
ATOM 837 C CA . SER A 1 100 ? 0.363 5.333 -18.066 1.00 54.81 100 SER A CA 1
ATOM 838 C C . SER A 1 100 ? 0.574 5.383 -16.546 1.00 54.81 100 SER A C 1
ATOM 840 O O . SER A 1 100 ? -0.206 6.018 -15.836 1.00 54.81 100 SER A O 1
ATOM 842 N N . PHE A 1 101 ? 1.638 4.750 -16.040 1.00 53.28 101 PHE A N 1
ATOM 843 C CA . PHE A 1 101 ? 1.938 4.677 -14.609 1.00 53.28 101 PHE A CA 1
ATOM 844 C C . PHE A 1 101 ? 2.317 6.046 -14.007 1.00 53.28 101 PHE A C 1
ATOM 846 O O . PHE A 1 101 ? 2.066 6.313 -12.833 1.00 53.28 101 PHE A O 1
ATOM 853 N N . GLY A 1 102 ? 2.874 6.958 -14.813 1.00 46.34 102 GLY A N 1
ATOM 854 C CA . GLY A 1 102 ? 3.357 8.264 -14.347 1.00 46.34 102 GLY A CA 1
ATOM 855 C C . GLY A 1 102 ? 2.270 9.296 -14.014 1.00 46.34 102 GLY A C 1
ATOM 856 O O . GLY A 1 102 ? 2.599 10.341 -13.456 1.00 46.34 102 GLY A O 1
ATOM 857 N N . LEU A 1 103 ? 1.002 9.034 -14.354 1.00 41.84 103 LEU A N 1
ATOM 858 C CA . LEU A 1 103 ? -0.103 9.996 -14.213 1.00 41.84 103 LEU A CA 1
ATOM 859 C C . LEU A 1 103 ? -1.087 9.660 -13.078 1.00 41.84 103 LEU A C 1
ATOM 861 O O . LEU A 1 103 ? -1.809 10.546 -12.627 1.00 41.84 103 LEU A O 1
ATOM 865 N N . ALA A 1 104 ? -1.117 8.414 -12.596 1.00 45.44 104 ALA A N 1
ATOM 866 C CA . ALA A 1 104 ? -2.147 7.940 -11.662 1.00 45.44 104 ALA A CA 1
ATOM 867 C C . ALA A 1 104 ? -1.838 8.207 -10.174 1.00 45.44 104 ALA A C 1
ATOM 869 O O . ALA A 1 104 ? -2.738 8.196 -9.338 1.00 45.44 104 ALA A O 1
ATOM 870 N N . SER A 1 105 ? -0.580 8.470 -9.820 1.00 49.09 105 SER A N 1
ATOM 871 C CA . SER A 1 105 ? -0.111 8.484 -8.426 1.00 49.09 105 SER A CA 1
ATOM 872 C C . SER A 1 105 ? -0.195 9.846 -7.721 1.00 49.09 105 SER A C 1
ATOM 874 O O . SER A 1 105 ? -0.042 9.918 -6.506 1.00 49.09 105 SER A O 1
ATOM 876 N N . GLY A 1 106 ? -0.499 10.928 -8.444 1.00 40.44 106 GLY A N 1
ATOM 877 C CA . GLY A 1 106 ? -0.469 12.292 -7.898 1.00 40.44 106 GLY A CA 1
ATOM 878 C C . GLY A 1 106 ? -1.619 12.688 -6.960 1.00 40.44 106 GLY A C 1
ATOM 879 O O . GLY A 1 106 ? -1.555 13.773 -6.400 1.00 40.44 106 GLY A O 1
ATOM 880 N N . ASN A 1 107 ? -2.663 11.865 -6.792 1.00 43.03 107 ASN A N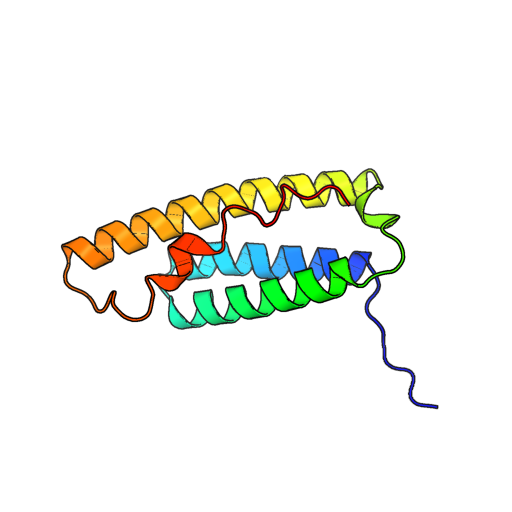 1
ATOM 881 C CA . ASN A 1 107 ? -3.916 12.300 -6.146 1.00 43.03 107 ASN A CA 1
ATOM 882 C C . ASN A 1 107 ? -4.542 11.306 -5.149 1.00 43.03 107 ASN A C 1
ATOM 884 O O . ASN A 1 107 ? -5.646 11.559 -4.670 1.00 43.03 107 ASN A O 1
ATOM 888 N N . ILE A 1 108 ? -3.896 10.180 -4.830 1.00 48.72 108 ILE A N 1
ATOM 889 C CA . ILE A 1 108 ? -4.567 9.095 -4.082 1.00 48.72 108 ILE A CA 1
ATOM 890 C C . ILE A 1 108 ? -4.779 9.443 -2.594 1.00 48.72 108 ILE A C 1
ATOM 892 O O . ILE A 1 108 ? -5.790 9.040 -2.028 1.00 48.72 108 ILE A O 1
ATOM 896 N N . PHE A 1 109 ? -3.907 10.252 -1.980 1.00 45.91 109 PHE A N 1
ATOM 897 C CA . PHE A 1 109 ? -3.985 10.576 -0.542 1.00 45.91 109 PHE A CA 1
ATOM 898 C C . PHE A 1 109 ? -4.381 12.022 -0.222 1.00 45.91 109 PHE A C 1
ATOM 900 O O . PHE A 1 109 ? -4.609 12.350 0.936 1.00 45.91 109 PHE A O 1
ATOM 907 N N . SER A 1 110 ? -4.519 12.897 -1.222 1.00 40.62 110 SER A N 1
ATOM 908 C CA . SER A 1 110 ? -4.907 14.302 -1.004 1.00 40.62 110 SER A CA 1
ATOM 909 C C . SER A 1 110 ? -6.407 14.498 -0.752 1.00 40.62 110 SER A C 1
ATOM 911 O O . SER A 1 110 ? -6.879 15.635 -0.727 1.00 40.62 110 SER A O 1
ATOM 913 N N . ARG A 1 111 ? -7.179 13.415 -0.605 1.00 45.75 111 ARG A N 1
ATOM 914 C CA . ARG A 1 111 ? -8.613 13.475 -0.326 1.00 45.75 111 ARG A CA 1
ATOM 915 C C . ARG A 1 111 ? -8.853 12.998 1.098 1.00 45.75 111 ARG A C 1
ATOM 917 O O . ARG A 1 111 ? -8.629 11.834 1.410 1.00 45.75 111 ARG A O 1
ATOM 924 N N . GLU A 1 112 ? -9.247 13.935 1.950 1.00 40.00 112 GLU A N 1
ATOM 925 C CA . GLU A 1 112 ? -9.560 13.676 3.354 1.00 40.00 112 GLU A CA 1
ATOM 926 C C . GLU A 1 112 ? -10.708 12.646 3.448 1.00 40.00 112 GLU A C 1
ATOM 928 O O . GLU A 1 112 ? -11.683 12.751 2.698 1.00 40.00 112 GLU A O 1
ATOM 933 N N . TYR A 1 113 ? -10.553 11.643 4.322 1.00 48.72 113 TYR A N 1
ATOM 934 C CA . TYR A 1 113 ? -11.537 10.592 4.649 1.00 48.72 113 TYR A CA 1
ATOM 935 C C . TYR A 1 113 ? -12.307 10.929 5.936 1.00 48.72 113 TYR A C 1
ATOM 937 O O . TYR A 1 113 ? -11.663 11.444 6.878 1.00 48.72 113 TYR A O 1
#

Organism: NCBI:txid82374